Protein AF-A0A8T4Q250-F1 (afdb_monomer_lite)

Sequence (140 aa):
MDEYDKKIASMLVVIIGLIIVGTVFYHSAEGWRWLDAFYFSATTLTTVGFGDLHPTTDISKIFTVFYILFGVGVLLYSLTLFGSHYIEDHMPNFRKTIFSKLDKEQLMGFLKKSPKKNDYDEDIQLSYSATRAKKMNKGK

Structure (mmCIF, N/CA/C/O backbone):
data_AF-A0A8T4Q250-F1
#
_entry.id   AF-A0A8T4Q250-F1
#
loop_
_atom_site.group_PDB
_atom_site.id
_atom_site.type_symbol
_atom_site.label_atom_id
_atom_site.label_alt_id
_atom_site.label_comp_id
_atom_site.label_asym_id
_atom_site.label_entity_id
_atom_site.label_seq_id
_atom_site.pdbx_PDB_ins_code
_atom_site.Cartn_x
_atom_site.Cartn_y
_atom_site.Cartn_z
_atom_site.occupancy
_atom_site.B_iso_or_equiv
_atom_site.auth_seq_id
_atom_site.auth_comp_id
_atom_site.auth_asym_id
_atom_site.auth_atom_id
_atom_site.pdbx_PDB_model_num
ATOM 1 N N . MET A 1 1 ? -15.186 -14.917 19.482 1.00 59.19 1 MET A N 1
ATOM 2 C CA . MET A 1 1 ? -14.556 -14.001 18.516 1.00 59.19 1 MET A CA 1
ATOM 3 C C . MET A 1 1 ? -15.463 -12.812 18.420 1.00 59.19 1 MET A C 1
ATOM 5 O O . MET A 1 1 ? -16.574 -12.936 17.894 1.00 59.19 1 MET A O 1
ATOM 9 N N . ASP A 1 2 ? -15.008 -11.735 19.029 1.00 78.94 2 ASP A N 1
ATOM 10 C CA . ASP A 1 2 ? -15.767 -10.509 19.168 1.00 78.94 2 ASP A CA 1
ATOM 11 C C . ASP A 1 2 ? -15.906 -9.843 17.797 1.00 78.94 2 ASP A C 1
ATOM 13 O O . ASP A 1 2 ? -15.217 -10.185 16.829 1.00 78.94 2 ASP A O 1
ATOM 17 N N . GLU A 1 3 ? -16.865 -8.931 17.657 1.00 80.25 3 GLU A N 1
ATOM 18 C CA . GLU A 1 3 ? -17.123 -8.273 16.371 1.00 80.25 3 GLU A CA 1
ATOM 19 C C . GLU A 1 3 ? -15.875 -7.534 15.847 1.00 80.25 3 GLU A C 1
ATOM 21 O O . GLU A 1 3 ? -15.628 -7.505 14.639 1.00 80.25 3 GLU A O 1
ATOM 26 N N . TYR A 1 4 ? -15.051 -7.008 16.760 1.00 80.62 4 TYR A N 1
ATOM 27 C CA . TYR A 1 4 ? -13.762 -6.388 16.456 1.00 80.62 4 TYR A CA 1
ATOM 28 C C . TYR A 1 4 ? -12.745 -7.380 15.895 1.00 80.62 4 TYR A C 1
ATOM 30 O O . TYR A 1 4 ? -12.163 -7.099 14.847 1.00 80.62 4 TYR A O 1
ATOM 38 N N . ASP A 1 5 ? -12.595 -8.560 16.503 1.00 84.31 5 ASP A N 1
ATOM 39 C CA . ASP A 1 5 ? -11.668 -9.595 16.026 1.00 84.31 5 ASP A CA 1
ATOM 40 C C . ASP A 1 5 ? -11.955 -9.975 14.573 1.00 84.31 5 ASP A C 1
ATOM 42 O O . ASP A 1 5 ? -11.046 -10.108 13.754 1.00 84.31 5 ASP A O 1
ATOM 46 N N . LYS A 1 6 ? -13.241 -10.119 14.226 1.00 88.44 6 LYS A N 1
ATOM 47 C CA . LYS A 1 6 ? -13.669 -10.464 12.863 1.00 88.44 6 LYS A CA 1
ATOM 48 C C . LYS A 1 6 ? -13.351 -9.351 11.869 1.00 88.44 6 LYS A C 1
ATOM 50 O O . LYS A 1 6 ? -12.906 -9.642 10.760 1.00 88.44 6 LYS A O 1
ATOM 55 N N . LYS A 1 7 ? -13.560 -8.086 12.251 1.00 88.62 7 LYS A N 1
ATOM 56 C CA . LYS A 1 7 ? -13.220 -6.927 11.408 1.00 88.62 7 LYS A CA 1
ATOM 57 C C . LYS A 1 7 ? -11.711 -6.822 11.203 1.00 88.62 7 LYS A C 1
ATOM 59 O O . LYS A 1 7 ? -11.273 -6.660 10.068 1.00 88.62 7 LYS A O 1
ATOM 64 N N . ILE A 1 8 ? -10.924 -6.987 12.265 1.00 88.56 8 ILE A N 1
ATOM 65 C CA . ILE A 1 8 ? -9.457 -6.986 12.200 1.00 88.56 8 ILE A CA 1
ATOM 66 C C . ILE A 1 8 ? -8.963 -8.122 11.298 1.00 88.56 8 ILE A C 1
ATOM 68 O O . ILE A 1 8 ? -8.195 -7.876 10.369 1.00 88.56 8 ILE A O 1
ATOM 72 N N . ALA A 1 9 ? -9.456 -9.348 11.496 1.00 91.25 9 ALA A N 1
ATOM 73 C CA . ALA A 1 9 ? -9.102 -10.491 10.656 1.00 91.25 9 ALA A CA 1
ATOM 74 C C . ALA A 1 9 ? -9.472 -10.255 9.183 1.00 91.25 9 ALA A C 1
ATOM 76 O O . ALA A 1 9 ? -8.653 -10.491 8.297 1.00 91.25 9 ALA A O 1
ATOM 77 N N . SER A 1 10 ? -10.668 -9.720 8.911 1.00 92.25 10 SER A N 1
ATOM 78 C CA . SER A 1 10 ? -11.086 -9.353 7.554 1.00 92.25 10 SER A CA 1
ATOM 79 C C . SER A 1 10 ? -10.140 -8.333 6.917 1.00 92.25 10 SER A C 1
ATOM 81 O O . SER A 1 10 ? -9.821 -8.469 5.739 1.00 92.25 10 SER A O 1
ATOM 83 N N . MET A 1 11 ? -9.679 -7.325 7.661 1.00 91.62 11 MET A N 1
ATOM 84 C CA . MET A 1 11 ? -8.747 -6.318 7.141 1.00 91.62 11 MET A CA 1
ATOM 85 C C . MET A 1 11 ? -7.372 -6.915 6.844 1.00 91.62 11 MET A C 1
ATOM 87 O O . MET A 1 11 ? -6.796 -6.620 5.799 1.00 91.62 11 MET A O 1
ATOM 91 N N . LEU A 1 12 ? -6.870 -7.805 7.704 1.00 92.25 12 LEU A N 1
ATOM 92 C CA . LEU A 1 12 ? -5.618 -8.525 7.453 1.00 92.25 12 LEU A CA 1
ATOM 93 C C . LEU A 1 12 ? -5.705 -9.380 6.185 1.00 92.25 12 LEU A C 1
ATOM 95 O O . LEU A 1 12 ? -4.787 -9.353 5.369 1.00 92.25 12 LEU A O 1
ATOM 99 N N . VAL A 1 13 ? -6.824 -10.080 5.978 1.00 95.25 13 VAL A N 1
ATOM 100 C CA . VAL A 1 13 ? -7.064 -10.860 4.753 1.00 95.25 13 VAL A CA 1
ATOM 101 C C . VAL A 1 13 ? -7.063 -9.960 3.517 1.00 95.25 13 VAL A C 1
ATOM 103 O O . VAL A 1 13 ? -6.438 -10.308 2.518 1.00 95.25 13 VAL A O 1
ATOM 106 N N . VAL A 1 14 ? -7.702 -8.788 3.581 1.00 95.69 14 VAL A N 1
ATOM 107 C CA . VAL A 1 14 ? -7.704 -7.824 2.468 1.00 95.69 14 VAL A CA 1
ATOM 108 C C . VAL A 1 14 ? -6.297 -7.293 2.190 1.00 95.69 14 VAL A C 1
ATOM 110 O O . VAL A 1 14 ? -5.893 -7.247 1.033 1.00 95.69 14 VAL A O 1
ATOM 113 N N . ILE A 1 15 ? -5.523 -6.942 3.221 1.00 95.19 15 ILE A N 1
ATOM 114 C CA . ILE A 1 15 ? -4.139 -6.459 3.074 1.00 95.19 15 ILE A CA 1
ATOM 115 C C . ILE A 1 15 ? -3.256 -7.530 2.428 1.00 95.19 15 ILE A C 1
ATOM 117 O O . ILE A 1 15 ? -2.555 -7.246 1.459 1.00 95.19 15 ILE A O 1
ATOM 121 N N . ILE A 1 16 ? -3.320 -8.770 2.920 1.00 95.88 16 ILE A N 1
ATOM 122 C CA . ILE A 1 16 ? -2.576 -9.897 2.342 1.00 95.88 16 ILE A CA 1
ATOM 123 C C . ILE A 1 16 ? -3.014 -10.130 0.892 1.00 95.88 16 ILE A C 1
ATOM 125 O O . ILE A 1 16 ? -2.169 -10.310 0.017 1.00 95.88 16 ILE A O 1
ATOM 129 N N . GLY A 1 17 ? -4.319 -10.063 0.616 1.00 97.19 17 GLY A N 1
ATOM 130 C CA . GLY A 1 17 ? -4.870 -10.169 -0.732 1.00 97.19 17 GLY A CA 1
ATOM 131 C C . GLY A 1 17 ? -4.332 -9.093 -1.676 1.00 97.19 17 GLY A C 1
ATOM 132 O O . GLY A 1 17 ? -3.892 -9.421 -2.775 1.00 97.19 17 GLY A O 1
ATOM 133 N N . LEU A 1 18 ? -4.290 -7.830 -1.241 1.00 96.75 18 LEU A N 1
ATOM 134 C CA . LEU A 1 18 ? -3.709 -6.732 -2.018 1.00 96.75 18 LEU A CA 1
ATOM 135 C C . LEU A 1 18 ? -2.226 -6.975 -2.306 1.00 96.75 18 LEU A C 1
ATOM 137 O O . LEU A 1 18 ? -1.813 -6.845 -3.455 1.00 96.75 18 LEU A O 1
ATOM 141 N N . ILE A 1 19 ? -1.446 -7.398 -1.308 1.00 97.25 19 ILE A N 1
ATOM 142 C CA . ILE A 1 19 ? -0.023 -7.706 -1.502 1.00 97.25 19 ILE A CA 1
ATOM 143 C C . ILE A 1 19 ? 0.153 -8.830 -2.525 1.00 97.25 19 ILE A C 1
ATOM 145 O O . ILE A 1 19 ? 0.990 -8.705 -3.415 1.00 97.25 19 ILE A O 1
ATOM 149 N N . ILE A 1 20 ? -0.637 -9.905 -2.448 1.00 97.94 20 ILE A N 1
ATOM 150 C CA . ILE A 1 20 ? -0.567 -11.018 -3.408 1.00 97.94 20 ILE A CA 1
ATOM 151 C C . ILE A 1 20 ? -0.929 -10.540 -4.818 1.00 97.94 20 ILE A C 1
ATOM 153 O O . ILE A 1 20 ? -0.193 -10.824 -5.761 1.00 97.94 20 ILE A O 1
ATOM 157 N N . VAL A 1 21 ? -2.022 -9.786 -4.968 1.00 97.94 21 VAL A N 1
ATOM 158 C CA . VAL A 1 21 ? -2.457 -9.240 -6.266 1.00 97.94 21 VAL A CA 1
ATOM 159 C C . VAL A 1 21 ? -1.382 -8.334 -6.864 1.00 97.94 21 VAL A C 1
ATOM 161 O O . VAL A 1 21 ? -1.027 -8.505 -8.029 1.00 97.94 21 VAL A O 1
ATOM 164 N N . GLY A 1 22 ? -0.818 -7.423 -6.066 1.00 97.31 22 GLY A N 1
ATOM 165 C CA . GLY A 1 22 ? 0.302 -6.580 -6.480 1.00 97.31 22 GLY A CA 1
ATOM 166 C C . GLY A 1 22 ? 1.512 -7.415 -6.895 1.00 97.31 22 GLY A C 1
ATOM 167 O O . GLY A 1 22 ? 2.051 -7.219 -7.978 1.00 97.31 22 GLY A O 1
ATOM 168 N N . THR A 1 23 ? 1.883 -8.413 -6.089 1.00 98.19 23 THR A N 1
ATOM 169 C CA . THR A 1 23 ? 3.048 -9.276 -6.338 1.00 98.19 23 THR A CA 1
ATOM 170 C C . THR A 1 23 ? 2.923 -10.005 -7.670 1.00 98.19 23 THR A C 1
ATOM 172 O O . THR A 1 23 ? 3.850 -9.978 -8.476 1.00 98.19 23 THR A O 1
ATOM 175 N N . VAL A 1 24 ? 1.773 -10.635 -7.924 1.00 98.38 24 VAL A N 1
ATOM 176 C CA . VAL A 1 24 ? 1.508 -11.355 -9.178 1.00 98.38 24 VAL A CA 1
ATOM 177 C C . VAL A 1 24 ? 1.534 -10.392 -10.363 1.00 98.38 24 VAL A C 1
ATOM 179 O O . VAL A 1 24 ? 2.146 -10.696 -11.388 1.00 98.38 24 VAL A O 1
ATOM 182 N N . PHE A 1 25 ? 0.913 -9.219 -10.218 1.00 98.06 25 PHE A N 1
ATOM 183 C CA . PHE A 1 25 ? 0.882 -8.215 -11.274 1.00 98.06 25 PHE A CA 1
ATOM 184 C C . PHE A 1 25 ? 2.286 -7.702 -11.618 1.00 98.06 25 PHE A C 1
ATOM 186 O O . PHE A 1 25 ? 2.675 -7.763 -12.780 1.00 98.06 25 PHE A O 1
ATOM 193 N N . TYR A 1 26 ? 3.074 -7.248 -10.638 1.00 97.88 26 TYR A N 1
ATOM 194 C CA . TYR A 1 26 ? 4.411 -6.703 -10.897 1.00 97.88 26 TYR A CA 1
ATOM 195 C C . TYR A 1 26 ? 5.396 -7.774 -11.370 1.00 97.88 26 TYR A C 1
ATOM 197 O O . TYR A 1 26 ? 6.211 -7.494 -12.246 1.00 97.88 26 TYR A O 1
ATOM 205 N N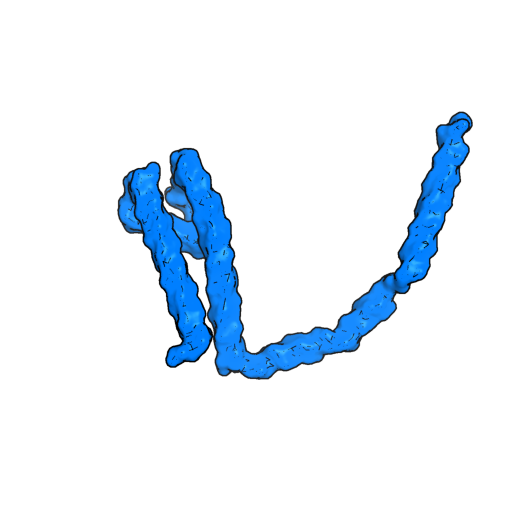 . HIS A 1 27 ? 5.285 -9.012 -10.878 1.00 97.62 27 HIS A N 1
ATOM 206 C CA . HIS A 1 27 ? 6.058 -10.132 -11.419 1.00 97.62 27 HIS A CA 1
ATOM 207 C C . HIS A 1 27 ? 5.796 -10.315 -12.921 1.00 97.62 27 HIS A C 1
ATOM 209 O O . HIS A 1 27 ? 6.736 -10.439 -13.702 1.00 97.62 27 HIS A O 1
ATOM 215 N N . SER A 1 28 ? 4.525 -10.283 -13.337 1.00 96.69 28 SER A N 1
ATOM 216 C CA . SER A 1 28 ? 4.150 -10.484 -14.739 1.00 96.69 28 SER A CA 1
ATOM 217 C C . SER A 1 28 ? 4.402 -9.264 -15.629 1.00 96.69 28 SER A C 1
ATOM 219 O O . SER A 1 28 ? 4.748 -9.441 -16.793 1.00 96.69 28 SER A O 1
ATOM 221 N N . ALA A 1 29 ? 4.168 -8.048 -15.131 1.00 96.19 29 ALA A N 1
ATOM 222 C CA . ALA A 1 29 ? 4.214 -6.821 -15.928 1.00 96.19 29 ALA A CA 1
ATOM 223 C C . ALA A 1 29 ? 5.627 -6.228 -16.030 1.00 96.19 29 ALA A C 1
ATOM 225 O O . ALA A 1 29 ? 5.983 -5.687 -17.072 1.00 96.19 29 ALA A O 1
ATOM 226 N N . GLU A 1 30 ? 6.431 -6.339 -14.969 1.00 95.94 30 GLU A N 1
ATOM 227 C CA . GLU A 1 30 ? 7.794 -5.788 -14.914 1.00 95.94 30 GLU A CA 1
ATOM 228 C C . GLU A 1 30 ? 8.880 -6.874 -15.010 1.00 95.94 30 GLU A C 1
ATOM 230 O O . GLU A 1 30 ? 10.063 -6.561 -15.122 1.00 95.94 30 GLU A O 1
ATOM 235 N N . GLY A 1 31 ? 8.511 -8.161 -14.961 1.00 95.56 31 GLY A N 1
ATOM 236 C CA . GLY A 1 31 ? 9.466 -9.273 -15.035 1.00 95.56 31 GLY A CA 1
ATOM 237 C C . GLY A 1 31 ? 10.360 -9.415 -13.798 1.00 95.56 31 GLY A C 1
ATOM 238 O O . GLY A 1 31 ? 11.380 -10.105 -13.843 1.00 95.56 31 GLY A O 1
ATOM 239 N N . TRP A 1 32 ? 10.009 -8.759 -12.689 1.00 97.25 32 TRP A N 1
ATOM 240 C CA . TRP A 1 32 ? 10.760 -8.826 -11.435 1.00 97.25 32 TRP A CA 1
ATOM 241 C C . TRP A 1 32 ? 10.696 -10.213 -10.807 1.00 97.25 32 TRP A C 1
ATOM 243 O O . TRP A 1 32 ? 9.744 -10.961 -11.020 1.00 97.25 32 TRP A O 1
ATOM 253 N N . ARG A 1 33 ? 11.671 -10.575 -9.967 1.00 97.81 33 ARG A N 1
ATOM 254 C CA . ARG A 1 33 ? 11.586 -11.826 -9.196 1.00 97.81 33 ARG A CA 1
ATOM 255 C C . ARG A 1 33 ? 10.408 -11.743 -8.223 1.00 97.81 33 ARG A C 1
ATOM 257 O O . ARG A 1 33 ? 10.076 -10.667 -7.739 1.00 97.81 33 ARG A O 1
ATOM 264 N N . TRP A 1 34 ? 9.825 -12.889 -7.868 1.00 97.75 34 TRP A N 1
ATOM 265 C CA . TRP A 1 34 ? 8.708 -12.962 -6.913 1.00 97.75 34 TRP A CA 1
ATOM 266 C C . TRP A 1 34 ? 8.963 -12.193 -5.612 1.00 97.75 34 TRP A C 1
ATOM 268 O O . TRP A 1 34 ? 8.077 -11.498 -5.125 1.00 97.75 34 TRP A O 1
ATOM 278 N N . LEU A 1 35 ? 10.182 -12.290 -5.073 1.00 97.88 35 LEU A N 1
ATOM 279 C CA . LEU A 1 35 ? 10.561 -11.593 -3.847 1.00 97.88 35 LEU A CA 1
ATOM 280 C C . LEU A 1 35 ? 10.625 -10.071 -4.038 1.00 97.88 35 LEU A C 1
ATOM 282 O O . LEU A 1 35 ? 10.152 -9.344 -3.173 1.00 97.88 35 LEU A O 1
ATOM 286 N N . ASP A 1 36 ? 11.148 -9.606 -5.172 1.00 97.75 36 ASP A N 1
ATOM 287 C CA . ASP A 1 36 ? 11.270 -8.181 -5.501 1.00 97.75 36 ASP A CA 1
ATOM 288 C C . ASP A 1 36 ? 9.881 -7.561 -5.728 1.00 97.75 36 ASP A C 1
ATOM 290 O O . ASP A 1 36 ? 9.574 -6.487 -5.214 1.00 97.75 36 ASP A O 1
ATOM 294 N N . ALA A 1 37 ? 8.994 -8.285 -6.419 1.00 97.81 37 ALA A N 1
ATOM 295 C CA . ALA A 1 37 ? 7.602 -7.888 -6.618 1.00 97.81 37 ALA A CA 1
ATOM 296 C C . ALA A 1 37 ? 6.801 -7.869 -5.305 1.00 97.81 37 ALA A C 1
ATOM 298 O O . ALA A 1 37 ? 6.003 -6.954 -5.082 1.00 97.81 37 ALA A O 1
ATOM 299 N N . PHE A 1 38 ? 7.025 -8.845 -4.420 1.00 98.19 38 PHE A N 1
ATOM 300 C CA . PHE A 1 38 ? 6.429 -8.873 -3.083 1.00 98.19 38 PHE A CA 1
ATOM 301 C C . PHE A 1 38 ? 6.913 -7.702 -2.237 1.00 98.19 38 PHE A C 1
ATOM 303 O O . PHE A 1 38 ? 6.104 -6.981 -1.652 1.00 98.19 38 PHE A O 1
ATOM 310 N N . TYR A 1 39 ? 8.227 -7.484 -2.222 1.00 98.00 39 TYR A N 1
ATOM 311 C CA . TYR A 1 39 ? 8.856 -6.373 -1.531 1.00 98.00 39 TYR A CA 1
ATOM 312 C C . TYR A 1 39 ? 8.287 -5.037 -2.018 1.00 98.00 39 TYR A C 1
ATOM 314 O O . TYR A 1 39 ? 7.768 -4.281 -1.201 1.00 98.00 39 TYR A O 1
ATOM 322 N N . PHE A 1 40 ? 8.260 -4.786 -3.331 1.00 97.94 40 PHE A N 1
ATOM 323 C CA . PHE A 1 40 ? 7.683 -3.561 -3.886 1.00 97.94 40 PHE A CA 1
ATOM 324 C C . PHE A 1 40 ? 6.201 -3.399 -3.524 1.00 97.94 40 PHE A C 1
ATOM 326 O O . PHE A 1 40 ? 5.769 -2.316 -3.128 1.00 97.94 40 PHE A O 1
ATOM 333 N N . SER A 1 41 ? 5.412 -4.473 -3.605 1.00 97.38 41 SER A N 1
ATOM 334 C CA . SER A 1 41 ? 3.984 -4.438 -3.260 1.00 97.38 41 SER A CA 1
ATOM 335 C C . SER A 1 41 ? 3.757 -4.078 -1.795 1.00 97.38 41 SER A C 1
ATOM 337 O O . SER A 1 41 ? 2.867 -3.280 -1.496 1.00 97.38 41 SER A O 1
ATOM 339 N N . ALA A 1 42 ? 4.563 -4.636 -0.889 1.00 96.81 42 ALA A N 1
ATOM 340 C CA . ALA A 1 42 ? 4.483 -4.392 0.546 1.00 96.81 42 ALA A CA 1
ATOM 341 C C . ALA A 1 42 ? 4.973 -2.987 0.928 1.00 96.81 42 ALA A C 1
ATOM 343 O O . ALA A 1 42 ? 4.304 -2.300 1.704 1.00 96.81 42 ALA A O 1
ATOM 344 N N . THR A 1 43 ? 6.098 -2.524 0.374 1.00 96.62 43 THR A N 1
ATOM 345 C CA . THR A 1 43 ? 6.646 -1.187 0.667 1.00 96.62 43 THR A CA 1
ATOM 346 C C . THR A 1 43 ? 5.810 -0.070 0.054 1.00 96.62 43 THR A C 1
ATOM 348 O O . THR A 1 43 ? 5.661 0.985 0.668 1.00 96.62 43 THR A O 1
ATOM 351 N N . THR A 1 44 ? 5.204 -0.312 -1.109 1.00 96.50 44 THR A N 1
ATOM 352 C CA . THR A 1 44 ? 4.246 0.611 -1.732 1.00 96.50 44 THR A CA 1
ATOM 353 C C . THR A 1 44 ? 2.962 0.686 -0.920 1.00 96.50 44 THR A C 1
ATOM 355 O O . THR A 1 44 ? 2.485 1.782 -0.633 1.00 96.50 44 THR A O 1
ATOM 358 N N . LEU A 1 45 ? 2.418 -0.465 -0.504 1.00 95.06 45 LEU A N 1
ATOM 359 C CA . LEU A 1 45 ? 1.195 -0.507 0.295 1.00 95.06 45 LEU A CA 1
ATOM 360 C C . LEU A 1 45 ? 1.402 0.235 1.616 1.00 95.06 45 LEU A C 1
ATOM 362 O O . LEU A 1 45 ? 0.656 1.158 1.912 1.00 95.06 45 LEU A O 1
ATOM 366 N N . THR A 1 46 ? 2.472 -0.080 2.348 1.00 93.31 46 THR A N 1
ATOM 367 C CA . THR A 1 46 ? 2.824 0.572 3.62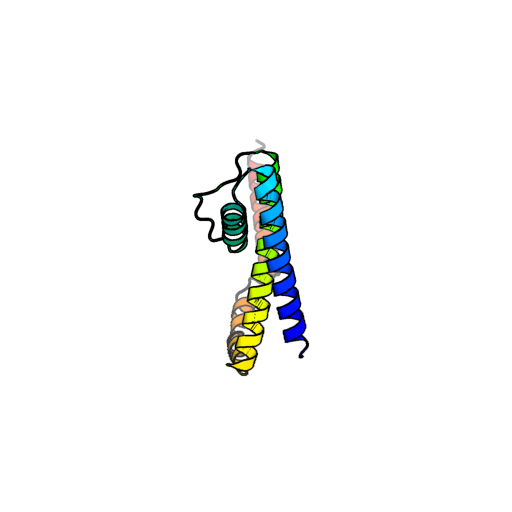5 1.00 93.31 46 THR A CA 1
ATOM 368 C C . THR A 1 46 ? 3.312 2.016 3.487 1.00 93.31 46 THR A C 1
ATOM 370 O O . THR A 1 46 ? 3.659 2.633 4.492 1.00 93.31 46 THR A O 1
ATOM 373 N N . THR A 1 47 ? 3.315 2.587 2.278 1.00 94.06 47 THR A N 1
ATOM 374 C CA . THR A 1 47 ? 3.770 3.956 1.969 1.00 94.06 47 THR A CA 1
ATOM 375 C C . THR A 1 47 ? 5.235 4.243 2.318 1.00 94.06 47 THR A C 1
ATOM 377 O O . THR A 1 47 ? 5.642 5.399 2.351 1.00 94.06 47 THR A O 1
ATOM 380 N N . VAL A 1 48 ? 6.043 3.202 2.548 1.00 95.69 48 VAL A N 1
ATOM 381 C CA . VAL A 1 48 ? 7.485 3.338 2.798 1.00 95.69 48 VAL A CA 1
ATOM 382 C C . VAL A 1 48 ? 8.199 3.769 1.520 1.00 95.69 48 VAL A C 1
ATOM 384 O O . VAL A 1 48 ? 8.966 4.724 1.548 1.00 95.69 48 VAL A O 1
ATOM 387 N N . GLY A 1 49 ? 7.925 3.076 0.407 1.00 93.38 49 GLY A N 1
ATOM 388 C CA . GLY A 1 49 ? 8.346 3.473 -0.941 1.00 93.38 49 GLY A CA 1
ATOM 389 C C . GLY A 1 49 ? 9.824 3.854 -1.084 1.00 93.38 49 GLY A C 1
ATOM 390 O O . GLY A 1 49 ? 10.119 4.984 -1.459 1.00 93.38 49 GLY A O 1
ATOM 391 N N . PHE A 1 50 ? 10.753 2.923 -0.835 1.00 95.00 50 PHE A N 1
ATOM 392 C CA . PHE A 1 50 ? 12.201 3.187 -0.913 1.00 95.00 50 PHE A CA 1
ATOM 393 C C . PHE A 1 50 ? 12.684 3.709 -2.280 1.00 95.00 50 PHE A C 1
ATOM 395 O O . PHE A 1 50 ? 13.714 4.377 -2.345 1.00 95.00 50 PHE A O 1
ATOM 402 N N . GLY A 1 51 ? 11.945 3.429 -3.360 1.00 92.31 51 GLY A N 1
ATOM 403 C CA . GLY A 1 51 ? 12.216 3.942 -4.710 1.00 92.31 51 GLY A CA 1
ATOM 404 C C . GLY A 1 51 ? 13.332 3.214 -5.468 1.00 92.31 51 GLY A C 1
ATOM 405 O O . GLY A 1 51 ? 13.636 3.569 -6.605 1.00 92.31 51 GLY A O 1
ATOM 406 N N . ASP A 1 52 ? 13.913 2.181 -4.863 1.00 94.94 52 ASP A N 1
ATOM 407 C CA . ASP A 1 52 ? 14.876 1.254 -5.462 1.00 94.94 52 ASP A CA 1
ATOM 408 C C . ASP A 1 52 ? 14.264 0.417 -6.595 1.00 94.94 52 ASP A C 1
ATOM 410 O O . ASP A 1 52 ? 14.908 0.190 -7.618 1.00 94.94 52 ASP A O 1
ATOM 414 N N . LEU A 1 53 ? 12.997 0.027 -6.446 1.00 95.81 53 LEU A N 1
ATOM 415 C CA . LEU A 1 53 ? 12.160 -0.527 -7.507 1.00 95.81 53 LEU A CA 1
ATOM 416 C C . LEU A 1 53 ? 11.036 0.452 -7.841 1.00 95.81 53 LEU A C 1
ATOM 418 O O . LEU A 1 53 ? 10.435 1.052 -6.949 1.00 95.81 53 LEU A O 1
ATOM 422 N N . HIS A 1 54 ? 10.738 0.609 -9.129 1.00 95.50 54 HIS A N 1
ATOM 423 C CA . HIS A 1 54 ? 9.647 1.455 -9.601 1.00 95.50 54 HIS A CA 1
ATOM 424 C C . HIS A 1 54 ? 9.105 0.962 -10.952 1.00 95.50 54 HIS A C 1
ATOM 426 O O . HIS A 1 54 ? 9.883 0.484 -11.778 1.00 95.50 54 HIS A O 1
ATOM 432 N N . PRO A 1 55 ? 7.786 1.081 -11.196 1.00 95.88 55 PRO A N 1
ATOM 433 C CA . PRO A 1 55 ? 7.153 0.649 -12.440 1.00 95.88 55 PRO A CA 1
ATOM 434 C C . PRO A 1 55 ? 7.741 1.381 -13.653 1.00 95.88 55 PRO A C 1
ATOM 436 O O . PRO A 1 55 ? 7.712 2.614 -13.725 1.00 95.88 55 PRO A O 1
ATOM 439 N N . THR A 1 56 ? 8.256 0.627 -14.624 1.00 96.00 56 THR A N 1
ATOM 440 C CA . THR A 1 56 ? 8.870 1.181 -15.839 1.00 96.00 56 THR A CA 1
ATOM 441 C C . THR A 1 56 ? 7.883 1.257 -17.001 1.00 96.00 56 THR A C 1
ATOM 443 O O . THR A 1 56 ? 7.929 2.208 -17.791 1.00 96.00 56 THR A O 1
ATOM 446 N N . THR A 1 57 ? 6.933 0.322 -17.065 1.00 95.19 57 THR A N 1
ATOM 447 C CA . THR A 1 57 ? 5.911 0.255 -18.117 1.00 95.19 57 THR A CA 1
ATOM 448 C C . THR A 1 57 ? 4.720 1.175 -17.834 1.00 95.19 57 THR A C 1
ATOM 450 O O . THR A 1 57 ? 4.389 1.486 -16.692 1.00 95.19 57 THR A O 1
ATOM 453 N N . ASP A 1 58 ? 4.033 1.640 -18.879 1.00 96.94 58 ASP A N 1
ATOM 454 C CA . ASP A 1 58 ? 2.880 2.534 -18.688 1.00 96.94 58 ASP A CA 1
ATOM 455 C C . ASP A 1 58 ? 1.696 1.817 -18.03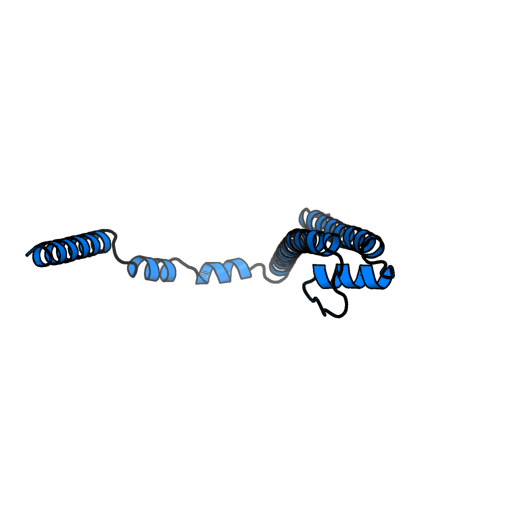1 1.00 96.94 58 ASP A C 1
ATOM 457 O O . ASP A 1 58 ? 0.987 2.399 -17.208 1.00 96.94 58 ASP A O 1
ATOM 461 N N . ILE A 1 59 ? 1.522 0.525 -18.324 1.00 96.62 59 ILE A N 1
ATOM 462 C CA . ILE A 1 59 ? 0.469 -0.284 -17.710 1.00 96.62 59 ILE A CA 1
ATOM 463 C C . ILE A 1 59 ? 0.704 -0.487 -16.213 1.00 96.62 59 ILE A C 1
ATOM 465 O O . ILE A 1 59 ? -0.246 -0.406 -15.431 1.00 96.62 59 ILE A O 1
ATOM 469 N N . SER A 1 60 ? 1.955 -0.696 -15.795 1.00 96.81 60 SER A N 1
ATOM 470 C CA . SER A 1 60 ? 2.270 -0.866 -14.383 1.00 96.81 60 SER A CA 1
ATOM 471 C C . SER A 1 60 ? 2.140 0.441 -13.619 1.00 96.81 60 SER A C 1
ATOM 473 O O . SER A 1 60 ? 1.568 0.422 -12.538 1.00 96.81 60 SER A O 1
ATOM 475 N N . LYS A 1 61 ? 2.527 1.585 -14.200 1.00 97.19 61 LYS A N 1
ATOM 476 C CA . LYS A 1 61 ? 2.292 2.910 -13.597 1.00 97.19 61 LYS A CA 1
ATOM 477 C C . LYS A 1 61 ? 0.807 3.159 -13.347 1.00 97.19 61 LYS A C 1
ATOM 479 O O . LYS A 1 61 ? 0.435 3.565 -12.248 1.00 97.19 61 LYS A O 1
ATOM 484 N N . ILE A 1 62 ? -0.047 2.894 -14.339 1.00 97.81 62 ILE A N 1
ATOM 485 C CA . ILE A 1 62 ? -1.503 3.057 -14.199 1.00 97.81 62 ILE A CA 1
ATOM 486 C C . ILE A 1 62 ? -2.035 2.134 -13.100 1.00 97.81 62 ILE A C 1
ATOM 488 O O . ILE A 1 62 ? -2.783 2.582 -12.231 1.00 97.81 62 ILE A O 1
ATOM 492 N N . PHE A 1 63 ? -1.621 0.865 -13.093 1.00 97.56 63 PHE A N 1
ATOM 493 C CA . PHE A 1 63 ? -1.984 -0.065 -12.026 1.00 97.56 63 PHE A CA 1
ATOM 494 C C . PHE A 1 63 ? -1.532 0.441 -10.653 1.00 97.56 63 PHE A C 1
ATOM 496 O O . PHE A 1 63 ? -2.331 0.445 -9.720 1.00 97.56 63 PHE A O 1
ATOM 503 N N . THR A 1 64 ? -0.293 0.922 -10.529 1.00 96.88 64 THR A N 1
ATOM 504 C CA . THR A 1 64 ? 0.266 1.449 -9.280 1.00 96.88 64 THR A CA 1
ATOM 505 C C . THR A 1 64 ? -0.554 2.616 -8.739 1.00 96.88 64 THR A C 1
ATOM 507 O O . THR A 1 64 ? -0.790 2.668 -7.534 1.00 96.88 64 THR A O 1
ATOM 510 N N . VAL A 1 65 ? -1.060 3.509 -9.599 1.00 97.00 65 VAL A N 1
ATOM 511 C CA . VAL A 1 65 ? -1.949 4.607 -9.174 1.00 97.00 65 VAL A CA 1
ATOM 512 C C . VAL A 1 65 ? -3.194 4.060 -8.475 1.00 97.00 65 VAL A C 1
ATOM 514 O O . VAL A 1 65 ? -3.489 4.456 -7.348 1.00 97.00 65 VAL A O 1
ATOM 517 N N . PHE A 1 66 ? -3.905 3.117 -9.096 1.00 96.81 66 PHE A N 1
ATOM 518 C CA . PHE A 1 66 ? -5.089 2.518 -8.475 1.00 96.81 66 PHE A CA 1
ATOM 519 C C . PHE A 1 66 ? -4.727 1.702 -7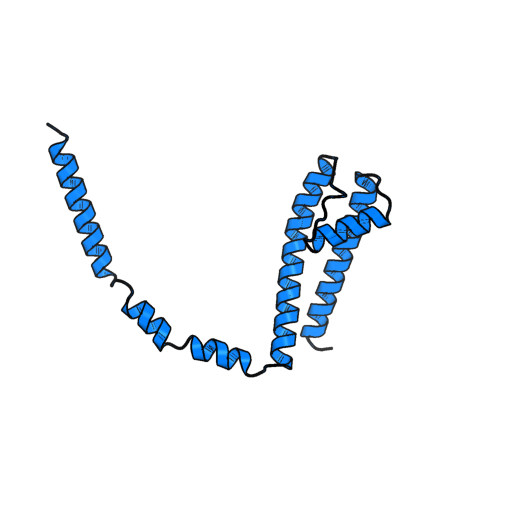.232 1.00 96.81 66 PHE A C 1
ATOM 521 O O . PHE A 1 66 ? -5.387 1.824 -6.201 1.00 96.81 66 PHE A O 1
ATOM 528 N N . TYR A 1 67 ? -3.652 0.920 -7.302 1.00 96.25 67 TYR A N 1
ATOM 529 C CA . TYR A 1 67 ? -3.160 0.097 -6.203 1.00 96.25 67 TYR A CA 1
ATOM 530 C C . TYR A 1 67 ? -2.886 0.927 -4.942 1.00 96.25 67 TYR A C 1
ATOM 532 O O . TYR A 1 67 ? -3.327 0.552 -3.857 1.00 96.25 67 TYR A O 1
ATOM 540 N N . ILE A 1 68 ? -2.236 2.087 -5.079 1.00 95.69 68 ILE A N 1
ATOM 541 C CA . ILE A 1 68 ? -1.974 3.005 -3.962 1.00 95.69 68 ILE A CA 1
ATOM 542 C C . ILE A 1 68 ? -3.275 3.616 -3.434 1.00 95.69 68 ILE A C 1
ATOM 544 O O . ILE A 1 68 ? -3.468 3.653 -2.220 1.00 95.69 68 ILE A O 1
ATOM 548 N N . LEU A 1 69 ? -4.188 4.062 -4.307 1.00 95.25 69 LEU A N 1
ATOM 549 C CA . LEU A 1 69 ? -5.460 4.664 -3.881 1.00 95.25 69 LEU A CA 1
ATOM 550 C C . LEU A 1 69 ? -6.282 3.711 -3.001 1.00 95.25 69 LEU A C 1
ATOM 552 O O . LEU A 1 69 ? -6.761 4.110 -1.938 1.00 95.25 69 LEU A O 1
ATOM 556 N N . PHE A 1 70 ? -6.408 2.446 -3.408 1.00 93.69 70 PHE A N 1
ATOM 557 C CA . PHE A 1 70 ? -7.082 1.430 -2.595 1.00 93.69 70 PHE A CA 1
ATOM 558 C C . PHE A 1 70 ? -6.260 1.054 -1.360 1.00 93.69 70 PHE A C 1
ATOM 560 O O . PHE A 1 70 ? -6.799 0.951 -0.257 1.00 93.69 70 PHE A O 1
ATOM 567 N N . GLY A 1 71 ? -4.953 0.878 -1.536 1.00 92.69 71 GLY A N 1
ATOM 568 C CA . GLY A 1 71 ? -4.048 0.427 -0.494 1.00 92.69 71 GLY A CA 1
ATOM 569 C C . GLY A 1 71 ? -3.969 1.367 0.706 1.00 92.69 71 GLY A C 1
ATOM 570 O O . GLY A 1 71 ? -4.127 0.930 1.846 1.00 92.69 71 GLY A O 1
ATOM 571 N N . VAL A 1 72 ? -3.807 2.667 0.452 1.00 94.06 72 VAL A N 1
ATOM 572 C CA . VAL A 1 72 ? -3.761 3.702 1.495 1.00 94.06 72 VAL A CA 1
ATOM 573 C C . VAL A 1 72 ? -5.087 3.772 2.249 1.00 94.06 72 VAL A C 1
ATOM 575 O O . VAL A 1 72 ? -5.086 3.837 3.477 1.00 94.06 72 VAL A O 1
ATOM 578 N N . GLY A 1 73 ? -6.222 3.700 1.545 1.00 93.44 73 GLY A N 1
ATOM 579 C CA . GLY A 1 73 ? -7.542 3.699 2.180 1.00 93.44 73 GLY A CA 1
ATOM 580 C C . GLY A 1 73 ? -7.722 2.533 3.157 1.00 93.44 73 GLY A C 1
ATOM 581 O O . GLY A 1 73 ? -8.135 2.738 4.301 1.00 93.44 73 GLY A O 1
ATOM 582 N N . VAL A 1 74 ? -7.347 1.321 2.736 1.00 92.75 74 VAL A N 1
ATOM 583 C CA . VAL A 1 74 ? -7.405 0.118 3.584 1.00 92.75 74 VAL A CA 1
ATOM 584 C C . VAL A 1 74 ? -6.467 0.239 4.787 1.00 92.75 74 VAL A C 1
ATOM 586 O O . VAL A 1 74 ? -6.866 -0.081 5.907 1.00 92.75 74 VAL A O 1
ATOM 589 N N . LEU A 1 75 ? -5.244 0.737 4.593 1.00 91.38 75 LEU A N 1
ATOM 590 C CA . LEU A 1 75 ? -4.277 0.896 5.681 1.00 91.38 75 LEU A CA 1
ATOM 591 C C . LEU A 1 75 ? -4.710 1.920 6.730 1.00 91.38 75 LEU A C 1
ATOM 593 O O . LEU A 1 75 ? -4.635 1.630 7.923 1.00 91.38 75 LEU A O 1
ATOM 597 N N . LEU A 1 76 ? -5.203 3.086 6.308 1.00 92.44 76 LEU A N 1
ATOM 598 C CA . LEU A 1 76 ? -5.692 4.121 7.224 1.00 92.44 76 LEU A CA 1
ATOM 599 C C . LEU A 1 76 ? -6.898 3.638 8.036 1.00 92.44 76 LEU A C 1
ATOM 601 O O . LEU A 1 76 ? -6.982 3.873 9.247 1.00 92.44 76 LEU A O 1
ATOM 605 N N . TYR A 1 77 ? -7.823 2.931 7.384 1.00 92.25 77 TYR A N 1
ATOM 606 C CA . TYR A 1 77 ? -8.973 2.345 8.062 1.00 92.25 77 TYR A CA 1
ATOM 607 C C . TYR A 1 77 ? -8.544 1.284 9.083 1.00 92.25 77 TYR A C 1
ATOM 609 O O . TYR A 1 77 ? -8.990 1.313 10.231 1.00 92.25 77 TYR A O 1
ATOM 617 N N . SER A 1 78 ? -7.619 0.403 8.693 1.00 90.06 78 SER A N 1
ATOM 618 C CA . SER A 1 78 ? -7.041 -0.614 9.575 1.00 90.06 78 SER A CA 1
ATOM 619 C C . SER A 1 78 ? -6.402 0.017 10.816 1.00 90.06 78 SER A C 1
ATOM 621 O O . SER A 1 78 ? -6.728 -0.363 11.941 1.00 90.06 78 SER A O 1
ATOM 623 N N . LEU A 1 79 ? -5.584 1.062 10.640 1.00 90.06 79 LEU A N 1
ATOM 624 C CA . LEU A 1 79 ? -4.937 1.774 11.746 1.00 90.06 79 LEU A CA 1
ATOM 625 C C . LEU A 1 79 ? -5.950 2.378 12.731 1.00 90.06 79 LEU A C 1
ATOM 627 O O . LEU A 1 79 ? -5.749 2.320 13.942 1.00 90.06 79 LEU A O 1
ATOM 631 N N . THR A 1 80 ? -7.060 2.918 12.225 1.00 89.31 80 THR A N 1
ATOM 632 C CA . THR A 1 80 ? -8.131 3.488 13.060 1.00 89.31 80 THR A CA 1
ATOM 633 C C . THR A 1 80 ? -8.831 2.413 13.891 1.00 89.31 80 THR A C 1
ATOM 635 O O . THR A 1 80 ? -9.134 2.635 15.066 1.00 89.31 80 THR A O 1
ATOM 638 N N . LEU A 1 81 ? -9.069 1.239 13.301 1.00 87.62 81 LEU A N 1
ATOM 639 C CA . LEU A 1 81 ? -9.691 0.107 13.984 1.00 87.62 81 LEU A CA 1
ATOM 640 C C . LEU A 1 81 ? -8.786 -0.429 15.103 1.00 87.62 81 LEU A C 1
ATOM 642 O O . LEU A 1 81 ? -9.245 -0.590 16.232 1.00 87.62 81 LEU A O 1
ATOM 646 N N . PHE A 1 82 ? -7.495 -0.620 14.811 1.00 86.31 82 PHE A N 1
ATOM 647 C CA . PHE A 1 82 ? -6.499 -1.018 15.811 1.00 86.31 82 PHE A CA 1
ATOM 648 C C . PHE A 1 82 ? -6.355 0.019 16.927 1.00 86.31 82 PHE A C 1
ATOM 650 O O . PHE A 1 82 ? -6.353 -0.341 18.101 1.00 86.31 82 PHE A O 1
ATOM 657 N N . GLY A 1 83 ? -6.278 1.306 16.577 1.00 85.62 83 GLY A N 1
ATOM 658 C CA . GLY A 1 83 ? -6.177 2.387 17.555 1.00 85.62 83 GLY A CA 1
ATOM 659 C C . GLY A 1 83 ? -7.392 2.450 18.479 1.00 85.62 83 GLY A C 1
ATOM 660 O O . GLY A 1 83 ? -7.236 2.607 19.686 1.00 85.62 83 GLY A O 1
ATOM 661 N N . SER A 1 84 ? -8.595 2.271 17.931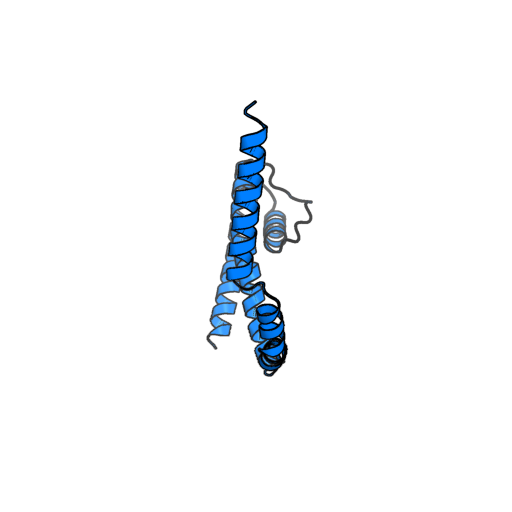 1.00 81.56 84 SER A N 1
ATOM 662 C CA . SER A 1 84 ? -9.834 2.285 18.717 1.00 81.56 84 SER A CA 1
ATOM 663 C C . SER A 1 84 ? -9.886 1.127 19.712 1.00 81.56 84 SER A C 1
ATOM 665 O O . SER A 1 84 ? -10.167 1.361 20.883 1.00 81.56 84 SER A O 1
ATOM 667 N N . HIS A 1 85 ? -9.538 -0.087 19.274 1.00 82.06 85 HIS A N 1
ATOM 668 C CA . HIS A 1 85 ? -9.484 -1.260 20.147 1.00 82.06 85 HIS A CA 1
ATOM 669 C C . HIS A 1 85 ? -8.425 -1.105 21.253 1.00 82.06 85 HIS A C 1
ATOM 671 O O . HIS A 1 85 ? -8.714 -1.316 22.426 1.00 82.06 85 HIS A O 1
ATOM 677 N N . TYR A 1 86 ? -7.226 -0.625 20.907 1.00 83.50 86 TYR A N 1
ATOM 678 C CA . TYR A 1 86 ? -6.152 -0.418 21.882 1.00 83.50 86 TYR A CA 1
ATOM 679 C C . TYR A 1 86 ? -6.499 0.644 22.938 1.00 83.50 86 TYR A C 1
ATOM 681 O O . TYR A 1 86 ? -6.213 0.471 24.125 1.00 83.50 86 TYR A O 1
ATOM 689 N N . ILE A 1 87 ? -7.118 1.753 22.519 1.00 83.06 87 ILE A N 1
ATOM 690 C CA . ILE A 1 87 ? -7.557 2.821 23.429 1.00 83.06 87 ILE A CA 1
ATOM 691 C C . ILE A 1 87 ? -8.677 2.325 24.347 1.00 83.06 87 ILE A C 1
ATOM 693 O O . ILE A 1 87 ? -8.683 2.681 25.524 1.00 83.06 87 ILE A O 1
ATOM 697 N N . GLU A 1 88 ? -9.614 1.528 23.829 1.00 75.25 88 GLU A N 1
ATOM 698 C CA . GLU A 1 88 ? -10.725 0.980 24.614 1.00 75.25 88 GLU A CA 1
ATOM 699 C C . GLU A 1 88 ? -10.225 0.042 25.721 1.00 75.25 88 GLU A C 1
ATOM 701 O O . GLU A 1 88 ? -10.669 0.168 26.864 1.00 75.25 88 GLU A O 1
ATOM 706 N N . ASP A 1 89 ? -9.216 -0.781 25.425 1.00 76.69 89 ASP A N 1
ATOM 707 C CA . ASP A 1 89 ? -8.627 -1.709 26.394 1.00 76.69 89 ASP A CA 1
ATOM 708 C C . ASP A 1 89 ? -7.742 -1.016 27.442 1.00 76.69 89 ASP A C 1
ATOM 710 O O . ASP A 1 89 ? -7.806 -1.341 28.629 1.00 76.69 89 ASP A O 1
ATOM 714 N N . HIS A 1 90 ? -6.898 -0.058 27.037 1.00 77.62 90 HIS A N 1
ATOM 715 C CA . HIS A 1 90 ? -5.912 0.552 27.945 1.00 77.62 90 HIS A CA 1
ATOM 716 C C . HIS A 1 90 ? -6.377 1.847 28.611 1.00 77.62 90 HIS A C 1
ATOM 718 O O . HIS A 1 90 ? -5.868 2.216 29.673 1.00 77.62 90 HIS A O 1
ATOM 724 N N . MET A 1 91 ? -7.313 2.581 28.010 1.00 70.44 91 MET A N 1
ATOM 725 C CA . MET A 1 91 ? -7.758 3.869 28.532 1.00 70.44 91 MET A CA 1
ATOM 726 C C . MET A 1 91 ? -9.275 4.063 28.372 1.00 70.44 91 MET A C 1
ATOM 728 O O . MET A 1 91 ? -9.718 4.960 27.646 1.00 70.44 91 MET A O 1
ATOM 732 N N . PRO A 1 92 ? -10.103 3.342 29.152 1.00 69.88 92 PRO A N 1
ATOM 733 C CA . PRO A 1 92 ? -11.566 3.465 29.097 1.00 69.88 92 PRO A CA 1
ATOM 734 C C . PRO A 1 92 ? -12.075 4.884 29.420 1.00 69.88 92 PRO A C 1
ATOM 736 O O . PRO A 1 92 ? -13.173 5.282 29.027 1.00 69.88 92 PRO A O 1
ATOM 739 N N . ASN A 1 93 ? -11.261 5.696 30.105 1.00 73.12 93 ASN A N 1
ATOM 740 C CA . ASN A 1 93 ? -11.569 7.092 30.418 1.00 73.12 93 ASN A CA 1
ATOM 741 C C . ASN A 1 93 ? -11.030 8.100 29.389 1.00 73.12 93 ASN A C 1
ATOM 743 O O . ASN A 1 93 ? -11.398 9.271 29.464 1.00 73.12 93 ASN A O 1
ATOM 747 N N . PHE A 1 94 ? -10.215 7.683 28.411 1.00 73.62 94 PHE A N 1
ATOM 748 C CA . PHE A 1 94 ? -9.600 8.590 27.431 1.00 73.62 94 PHE A CA 1
ATOM 749 C C . PHE A 1 94 ? -10.645 9.367 26.642 1.00 73.62 94 PHE A C 1
ATOM 751 O O . PHE A 1 94 ? -10.560 10.591 26.529 1.00 73.62 94 PHE A O 1
ATOM 758 N N . ARG A 1 95 ? -11.693 8.671 26.180 1.00 71.06 95 ARG A N 1
ATOM 759 C CA . ARG A 1 95 ? -12.821 9.310 25.500 1.00 71.06 95 ARG A CA 1
ATOM 760 C C . ARG A 1 95 ? -13.450 10.380 26.393 1.00 71.06 95 ARG A C 1
ATOM 762 O O . ARG A 1 95 ? -13.651 11.502 25.945 1.00 71.06 95 ARG A O 1
ATOM 769 N N . LYS A 1 96 ? -13.703 10.077 27.669 1.00 69.19 96 LYS A N 1
ATOM 770 C CA . LYS A 1 96 ? -14.283 11.050 28.607 1.00 69.19 96 LYS A CA 1
ATOM 771 C C . LYS A 1 96 ? -13.368 12.259 28.806 1.00 69.19 96 LYS A C 1
ATOM 773 O O . LYS A 1 96 ? -13.873 13.370 28.778 1.00 69.19 96 LYS A O 1
ATOM 778 N N . THR A 1 97 ? -12.053 12.069 28.920 1.00 69.25 97 THR A N 1
ATOM 779 C CA . THR A 1 97 ? -11.079 13.159 29.105 1.00 69.25 97 THR A CA 1
ATOM 780 C C . THR A 1 97 ? -10.903 14.045 27.867 1.00 69.25 97 THR A C 1
ATOM 782 O O . THR A 1 97 ? -10.790 15.262 28.005 1.00 69.25 97 THR A O 1
ATOM 785 N N . ILE A 1 98 ? -10.882 13.472 26.658 1.00 75.50 98 ILE A N 1
ATOM 786 C CA . ILE A 1 98 ? -10.819 14.244 25.403 1.00 75.50 98 ILE A CA 1
ATOM 787 C C . ILE A 1 98 ? -12.093 15.082 25.246 1.00 75.50 98 ILE A C 1
ATOM 789 O O . ILE A 1 98 ? -12.022 16.292 25.034 1.00 75.50 98 ILE A O 1
ATOM 793 N N . PHE A 1 99 ? -13.264 14.460 25.408 1.00 69.81 99 PHE A N 1
ATOM 794 C CA . PHE A 1 99 ? -14.543 15.149 25.237 1.00 69.81 99 PHE A CA 1
ATOM 795 C C . PHE A 1 99 ? -14.850 16.141 26.370 1.00 69.81 99 PHE A C 1
ATOM 797 O O . PHE A 1 99 ? -15.452 17.174 26.100 1.00 69.81 99 PHE A O 1
ATOM 804 N N . SER A 1 100 ? -14.384 15.907 27.603 1.00 71.25 100 SER A N 1
ATOM 805 C CA . SER A 1 100 ? -14.552 16.861 28.711 1.00 71.25 100 SER A CA 1
ATOM 806 C C . SER A 1 100 ? -13.669 18.104 28.583 1.00 71.25 100 SER A C 1
ATOM 808 O O . SER A 1 100 ? -13.932 19.105 29.238 1.00 71.25 100 SER A O 1
ATOM 810 N N . LYS A 1 101 ? -12.604 18.061 27.772 1.00 64.19 101 LYS A N 1
ATOM 811 C CA . LYS A 1 101 ? -11.785 19.244 27.449 1.00 64.19 101 LYS A CA 1
ATOM 812 C C . LYS A 1 101 ? -12.323 20.031 26.253 1.00 64.19 101 LYS A C 1
ATOM 814 O O . LYS A 1 101 ? -12.028 21.211 26.130 1.00 64.19 101 LYS A O 1
ATOM 819 N N . LEU A 1 102 ? -13.140 19.399 25.411 1.00 69.81 102 LEU A N 1
ATOM 820 C CA . LEU A 1 102 ? -13.884 20.038 24.318 1.00 69.81 102 LEU A CA 1
ATOM 821 C C . LEU A 1 102 ? -15.226 20.628 24.784 1.00 69.81 102 LEU A C 1
ATOM 823 O O . LEU A 1 102 ? -16.071 20.972 23.955 1.00 69.81 102 LEU A O 1
ATOM 827 N N . ASP A 1 103 ? -15.446 20.708 26.099 1.00 70.69 103 ASP A N 1
ATOM 828 C CA . ASP A 1 103 ? -16.737 21.064 26.663 1.00 70.69 103 ASP A CA 1
ATOM 829 C C . ASP A 1 103 ? -17.149 22.496 26.294 1.00 70.69 103 ASP A C 1
ATOM 831 O O . ASP A 1 103 ? -16.329 23.364 25.967 1.00 70.69 103 ASP A O 1
ATOM 835 N N . LYS A 1 104 ? -18.464 22.712 26.323 1.00 68.38 104 LYS A N 1
ATOM 836 C CA . LYS A 1 104 ? -19.191 23.856 25.764 1.00 68.38 104 LYS A CA 1
ATOM 837 C C . LYS A 1 104 ? -18.601 25.217 26.102 1.00 68.38 104 LYS A C 1
ATOM 839 O O . LYS A 1 104 ? -18.875 26.131 25.357 1.00 68.38 104 LYS A O 1
ATOM 844 N N . GLU A 1 105 ? -17.806 25.383 27.150 1.00 70.50 105 GLU A N 1
ATOM 845 C CA . GLU A 1 105 ? -17.097 26.627 27.473 1.00 70.50 105 GLU A CA 1
ATOM 846 C C . GLU A 1 105 ? -16.157 27.108 26.355 1.00 70.50 105 GLU A C 1
ATOM 848 O O . GLU A 1 105 ? -16.250 28.264 25.939 1.00 70.50 105 GLU A O 1
ATOM 853 N N . GLN A 1 106 ? -15.294 26.242 25.805 1.00 68.50 106 GLN A N 1
ATOM 854 C CA . GLN A 1 106 ? -14.406 26.652 24.708 1.00 68.50 106 GLN A CA 1
ATOM 855 C C . GLN A 1 106 ? -15.197 26.847 23.411 1.00 68.50 106 GLN A C 1
ATOM 857 O O . GLN A 1 106 ? -15.034 27.867 22.744 1.00 68.50 106 GLN A O 1
ATOM 862 N N . LEU A 1 107 ? -16.111 25.923 23.088 1.00 68.56 107 LEU A N 1
ATOM 863 C CA . LEU A 1 107 ? -17.004 26.025 21.926 1.00 68.56 107 LEU A CA 1
ATOM 864 C C . LEU A 1 107 ? -17.910 27.265 21.994 1.00 68.56 107 LEU A C 1
ATOM 866 O O . LEU A 1 107 ? -18.029 27.978 21.008 1.00 68.56 107 LEU A O 1
ATOM 870 N N . MET A 1 108 ? -18.499 27.575 23.148 1.00 71.56 108 MET A N 1
ATOM 871 C CA . MET A 1 108 ? -19.284 28.790 23.398 1.00 71.56 108 MET A CA 1
ATOM 872 C C . MET A 1 108 ? -18.396 30.024 23.380 1.00 71.56 108 MET A C 1
ATOM 874 O O . MET A 1 108 ? -18.846 31.053 22.906 1.00 71.56 108 MET A O 1
ATOM 878 N N . GLY A 1 109 ? -17.144 29.951 23.837 1.00 74.12 109 GLY A N 1
ATOM 879 C CA . GLY A 1 109 ? -16.165 31.025 23.673 1.00 74.12 109 GLY A CA 1
ATOM 880 C C . GLY A 1 109 ? -15.893 31.334 22.198 1.00 74.12 109 GLY A C 1
ATOM 881 O O . GLY A 1 109 ? -15.915 32.498 21.802 1.00 74.12 109 GLY A O 1
ATOM 882 N N . PHE A 1 110 ? -15.727 30.303 21.365 1.00 70.62 110 PHE A N 1
ATOM 883 C CA . PHE A 1 110 ? -15.584 30.440 19.911 1.00 70.62 110 PHE A CA 1
ATOM 884 C C . PHE A 1 110 ? -16.875 30.923 19.234 1.00 70.62 110 PHE A C 1
ATOM 886 O O . PHE A 1 110 ? -16.822 31.826 18.401 1.00 70.62 110 PHE A O 1
ATOM 893 N N . LEU A 1 111 ? -18.039 30.391 19.615 1.00 72.19 111 LEU A N 1
ATOM 894 C CA . LEU A 1 111 ? -19.344 30.794 19.076 1.00 72.19 111 LEU A CA 1
ATOM 895 C C . LEU A 1 111 ? -19.747 32.206 19.524 1.00 72.19 111 LEU A C 1
ATOM 897 O O . LEU A 1 111 ? -20.338 32.949 18.751 1.00 72.19 111 LEU A O 1
ATOM 901 N N . LYS A 1 112 ? -19.383 32.619 20.740 1.00 76.25 112 LYS A N 1
ATOM 902 C CA . LYS A 1 112 ? -19.598 33.975 21.270 1.00 76.25 112 LYS A CA 1
ATOM 903 C C . LYS A 1 112 ? -18.657 34.995 20.632 1.00 76.25 112 LYS A C 1
ATOM 905 O O . LYS A 1 112 ? -19.017 36.162 20.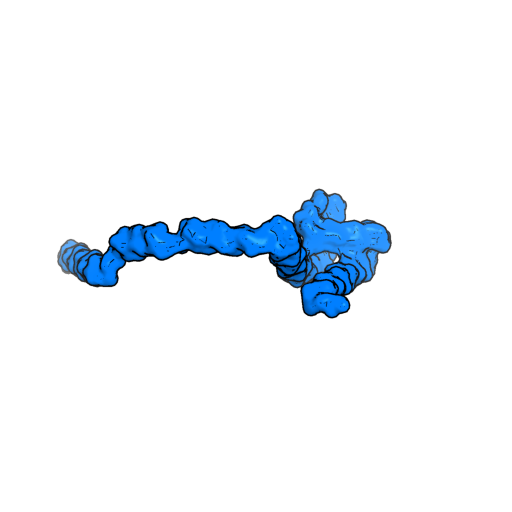529 1.00 76.25 112 LYS A O 1
ATOM 910 N N . LYS A 1 113 ? -17.462 34.560 20.221 1.00 74.19 113 LYS A N 1
ATOM 911 C CA . LYS A 1 113 ? -16.488 35.370 19.478 1.00 74.19 113 LYS A CA 1
ATOM 912 C C . LYS A 1 113 ? -16.746 35.368 17.965 1.00 74.19 113 LYS A C 1
ATOM 914 O O . LYS A 1 113 ? -16.152 36.172 17.255 1.00 74.19 113 LYS A O 1
ATOM 919 N N . SER A 1 114 ? -17.615 34.487 17.470 1.00 68.75 114 SER A N 1
ATOM 920 C CA . SER A 1 114 ? -18.012 34.472 16.064 1.00 68.75 114 SER A CA 1
ATOM 921 C C . SER A 1 114 ? -18.870 35.712 15.769 1.00 68.75 114 SER A C 1
ATOM 923 O O . SER A 1 114 ? -19.804 35.976 16.534 1.00 68.75 114 SER A O 1
ATOM 925 N N . PRO A 1 115 ? -18.570 36.484 14.708 1.00 67.88 115 PRO A N 1
ATOM 926 C CA . PRO A 1 115 ? -19.349 37.665 14.349 1.00 67.88 115 PRO A CA 1
ATOM 927 C C . PRO A 1 115 ? -20.821 37.289 14.181 1.00 67.88 115 PRO A C 1
ATOM 929 O O . PRO A 1 115 ? -21.157 36.240 13.620 1.00 67.88 115 PRO A O 1
ATOM 932 N N . LYS A 1 116 ? -21.724 38.107 14.727 1.00 70.50 116 LYS A N 1
ATOM 933 C CA . LYS A 1 116 ? -23.161 37.834 14.620 1.00 70.50 116 LYS A CA 1
ATOM 934 C C . LYS A 1 116 ? -23.570 37.944 13.153 1.00 70.50 116 LYS A C 1
ATOM 936 O O . LYS A 1 116 ? -23.047 38.774 12.428 1.00 70.50 116 LYS A O 1
ATOM 941 N N . LYS A 1 117 ? -24.555 37.152 12.724 1.00 69.81 117 LYS A N 1
ATOM 942 C CA . LYS A 1 117 ? -25.046 37.152 11.334 1.00 69.81 117 LYS A CA 1
ATOM 943 C C . LYS A 1 117 ? -25.334 38.565 10.781 1.00 69.81 117 LYS A C 1
ATOM 945 O O . LYS A 1 117 ? -24.975 38.843 9.648 1.00 69.81 117 LYS A O 1
ATOM 950 N N . ASN A 1 118 ? -25.880 39.458 11.609 1.00 66.94 118 ASN A N 1
ATOM 951 C CA . ASN A 1 118 ? -26.173 40.846 11.230 1.00 66.94 118 ASN A CA 1
ATOM 952 C C . ASN A 1 118 ? -24.920 41.707 10.968 1.00 66.94 118 ASN A C 1
ATOM 954 O O . ASN A 1 118 ? -25.012 42.666 10.215 1.00 66.94 118 ASN A O 1
ATOM 958 N N . ASP A 1 119 ? -23.780 41.363 11.572 1.00 72.12 119 ASP A N 1
ATOM 959 C CA . ASP A 1 119 ? -22.486 42.041 11.390 1.00 72.12 119 ASP A CA 1
ATOM 960 C C . ASP A 1 119 ? -21.971 41.796 9.958 1.00 72.12 119 ASP A C 1
ATOM 962 O O . ASP A 1 119 ? -21.571 42.714 9.250 1.00 72.12 119 ASP A O 1
ATOM 966 N N . TYR A 1 120 ? -22.140 40.563 9.459 1.00 65.44 120 TYR A N 1
ATOM 967 C CA . TYR A 1 120 ? -21.862 40.232 8.060 1.00 65.44 120 TYR A CA 1
ATOM 968 C C . TYR A 1 120 ? -22.814 40.934 7.087 1.00 65.44 120 TYR A C 1
ATOM 970 O O . TYR A 1 120 ? -22.389 41.334 6.007 1.00 65.44 120 TYR A O 1
ATOM 978 N N . ASP A 1 121 ? -24.091 41.088 7.440 1.00 77.62 121 ASP A N 1
ATOM 979 C CA . ASP A 1 121 ? -25.057 41.774 6.579 1.00 77.62 121 ASP A CA 1
ATOM 980 C C . ASP A 1 121 ? -24.733 43.278 6.461 1.00 77.62 121 ASP A C 1
ATOM 982 O O . ASP A 1 121 ? -24.856 43.846 5.373 1.00 77.62 121 ASP A O 1
ATOM 986 N N . GLU A 1 122 ? -24.256 43.919 7.533 1.00 77.62 122 GLU A N 1
ATOM 987 C CA . GLU A 1 122 ? -23.821 45.323 7.526 1.00 77.62 122 GLU A CA 1
ATOM 988 C C . GLU A 1 122 ? -22.518 45.516 6.734 1.00 77.62 122 GLU A C 1
ATOM 990 O O . GLU A 1 122 ? -22.458 46.386 5.859 1.00 77.62 122 GLU A O 1
ATOM 995 N N . ASP A 1 123 ? -21.529 44.637 6.927 1.00 79.94 123 ASP A N 1
ATOM 996 C CA . ASP A 1 123 ? -20.280 44.624 6.152 1.00 79.94 123 ASP A CA 1
ATOM 997 C C . ASP A 1 123 ? -20.530 44.413 4.650 1.00 79.94 123 ASP A C 1
ATOM 999 O O . ASP A 1 123 ? -19.910 45.052 3.790 1.00 79.94 123 ASP A O 1
ATOM 1003 N N . ILE A 1 124 ? -21.485 43.544 4.307 1.00 78.75 124 ILE A N 1
ATOM 1004 C CA . ILE A 1 124 ? -21.897 43.297 2.924 1.00 78.75 124 ILE A CA 1
ATOM 1005 C C . ILE A 1 124 ? -22.559 44.552 2.328 1.00 78.75 124 ILE A C 1
ATOM 1007 O O . ILE A 1 124 ? -22.227 44.940 1.203 1.00 78.75 124 ILE A O 1
ATOM 1011 N N . GLN A 1 125 ? -23.436 45.245 3.062 1.00 80.94 125 GLN A N 1
ATOM 1012 C CA . GLN A 1 125 ? -24.068 46.493 2.602 1.00 80.94 125 GLN A CA 1
ATOM 1013 C C . GLN A 1 125 ? -23.063 47.653 2.466 1.00 80.94 125 GLN A C 1
ATOM 1015 O O . GLN A 1 125 ? -23.121 48.427 1.498 1.00 80.94 125 GLN A O 1
ATOM 1020 N N . LEU A 1 126 ? -22.089 47.755 3.375 1.00 79.94 126 LEU A N 1
ATOM 1021 C CA . LEU A 1 126 ? -20.975 48.706 3.277 1.00 79.94 126 LEU A CA 1
ATOM 1022 C C . LEU A 1 126 ? -20.102 48.426 2.044 1.00 79.94 126 LEU A C 1
ATOM 1024 O O . LEU A 1 126 ? -19.755 49.345 1.299 1.00 79.94 126 LEU A O 1
ATOM 1028 N N . SER A 1 127 ? -19.814 47.156 1.758 1.00 81.94 127 SER A N 1
ATOM 1029 C CA . SER A 1 127 ? -19.061 46.748 0.565 1.00 81.94 127 SER A CA 1
ATOM 1030 C C . SER A 1 127 ? -19.808 47.061 -0.741 1.00 81.94 127 SER A C 1
ATOM 1032 O O . SER A 1 127 ? -19.226 47.603 -1.694 1.00 81.94 127 SER A O 1
ATOM 1034 N N . TYR A 1 128 ? -21.123 46.811 -0.792 1.00 80.62 128 TYR A N 1
ATOM 1035 C CA . TYR A 1 128 ? -21.951 47.141 -1.957 1.00 80.62 128 TYR A CA 1
ATOM 1036 C C . TYR A 1 128 ? -22.060 48.652 -2.193 1.00 80.62 128 TYR A C 1
ATOM 1038 O O . TYR A 1 128 ? -21.955 49.101 -3.340 1.00 80.62 128 TYR A O 1
ATOM 1046 N N . SER A 1 129 ? -22.222 49.454 -1.139 1.00 77.50 129 SER A N 1
ATOM 1047 C CA . SER A 1 129 ? -22.315 50.917 -1.250 1.00 77.50 129 SER A CA 1
ATOM 1048 C C . SER A 1 129 ? -20.987 51.562 -1.668 1.00 77.50 129 SER A C 1
ATOM 1050 O O . SER A 1 129 ? -20.981 52.395 -2.581 1.00 77.50 129 SER A O 1
ATOM 1052 N N . ALA A 1 130 ? -19.852 51.104 -1.128 1.00 81.00 130 ALA A N 1
ATOM 1053 C CA . ALA A 1 130 ? -18.518 51.543 -1.549 1.00 81.00 130 ALA A CA 1
ATOM 1054 C C . ALA A 1 130 ? -18.227 51.187 -3.018 1.00 81.00 130 ALA A C 1
ATOM 1056 O O . ALA A 1 130 ? -17.715 52.006 -3.791 1.00 81.00 130 ALA A O 1
ATOM 1057 N N . THR A 1 131 ? -18.621 49.985 -3.448 1.00 81.62 131 THR A N 1
ATOM 1058 C CA . THR A 1 131 ? -18.468 49.541 -4.841 1.00 81.62 131 THR A CA 1
ATOM 1059 C C . THR A 1 131 ? -19.353 50.348 -5.795 1.00 81.62 131 THR A C 1
ATOM 1061 O O . THR A 1 131 ? -18.918 50.719 -6.890 1.00 81.62 131 THR A O 1
ATOM 1064 N N . ARG A 1 132 ? -20.582 50.682 -5.381 1.00 79.38 132 ARG A N 1
ATOM 1065 C CA . ARG A 1 132 ? -21.508 51.519 -6.157 1.00 79.38 132 ARG A CA 1
ATOM 1066 C C . ARG A 1 132 ? -20.992 52.955 -6.304 1.00 79.38 132 ARG A C 1
ATOM 1068 O O . ARG A 1 132 ? -21.023 53.485 -7.413 1.00 79.38 132 ARG A O 1
ATOM 1075 N N . ALA A 1 133 ? -20.450 53.553 -5.242 1.00 76.81 133 ALA A N 1
ATOM 1076 C CA . ALA A 1 133 ? -19.835 54.884 -5.289 1.00 76.81 133 ALA A CA 1
ATOM 1077 C C . ALA A 1 133 ? -18.608 54.923 -6.220 1.00 76.81 133 ALA A C 1
ATOM 1079 O O . ALA A 1 133 ? -18.459 55.835 -7.035 1.00 76.81 133 ALA A O 1
ATOM 1080 N N . LYS A 1 134 ? -17.770 53.879 -6.182 1.00 79.88 134 LYS A N 1
ATOM 1081 C CA . LYS A 1 134 ? -16.602 53.751 -7.069 1.00 79.88 134 LYS A CA 1
ATOM 1082 C C . LYS A 1 134 ? -16.987 53.581 -8.544 1.00 79.88 134 LYS A C 1
ATOM 1084 O O . LYS A 1 134 ? -16.279 54.091 -9.409 1.00 79.88 134 LYS A O 1
ATOM 1089 N N . LYS A 1 135 ? -18.106 52.906 -8.846 1.00 75.94 135 LYS A N 1
ATOM 1090 C CA . LYS A 1 135 ? -18.655 52.817 -10.214 1.00 75.94 135 LYS A CA 1
ATOM 1091 C C . LYS A 1 135 ? -19.221 54.153 -10.710 1.00 75.94 135 LYS A C 1
ATOM 1093 O O . LYS A 1 135 ? -19.018 54.475 -11.874 1.00 75.94 135 LYS A O 1
ATOM 1098 N N . MET A 1 136 ? -19.856 54.953 -9.849 1.00 71.88 136 MET A N 1
ATOM 1099 C CA . MET A 1 136 ? -20.386 56.272 -10.235 1.00 71.88 136 MET A CA 1
ATOM 1100 C C . MET A 1 136 ? -19.293 57.304 -10.555 1.00 71.88 136 MET A C 1
ATOM 1102 O O . MET A 1 136 ? -19.514 58.174 -11.390 1.00 71.88 136 MET A O 1
ATOM 1106 N N . ASN A 1 137 ? -18.107 57.196 -9.947 1.00 69.31 137 ASN A N 1
ATOM 1107 C CA . ASN A 1 137 ? -16.994 58.121 -10.206 1.00 69.31 137 ASN A CA 1
ATOM 1108 C C . ASN A 1 137 ? -16.132 57.743 -11.434 1.00 69.31 137 ASN A C 1
ATOM 1110 O O . ASN A 1 137 ? -15.295 58.523 -11.863 1.00 69.31 137 ASN A O 1
ATOM 1114 N N . LYS A 1 138 ? -16.314 56.545 -12.007 1.00 64.75 138 LYS A N 1
ATOM 1115 C CA . LYS A 1 138 ? -15.575 56.068 -13.196 1.00 64.75 138 LYS A CA 1
ATOM 1116 C C . LYS A 1 138 ? -16.346 56.211 -14.520 1.00 64.75 138 LYS A C 1
ATOM 1118 O O . LYS A 1 138 ? -15.862 55.741 -15.542 1.00 64.75 138 LYS A O 1
ATOM 1123 N N . GLY A 1 139 ? -17.540 56.806 -14.494 1.00 60.72 139 GLY A N 1
ATOM 1124 C CA . GLY A 1 139 ? -18.400 57.023 -15.666 1.00 60.72 139 GLY A CA 1
ATOM 1125 C C . GLY A 1 139 ? -18.434 58.468 -16.181 1.00 60.72 139 GLY A C 1
ATOM 1126 O O . GLY A 1 139 ? -19.398 58.826 -16.852 1.00 60.72 139 GLY A O 1
ATOM 1127 N N . LYS A 1 140 ? -17.443 59.295 -15.828 1.00 53.16 140 LYS A N 1
ATOM 1128 C CA . LYS A 1 140 ? -17.215 60.634 -16.392 1.00 53.16 140 LYS A CA 1
ATOM 1129 C C . LYS A 1 140 ? -15.900 60.661 -17.151 1.00 53.16 140 LYS A C 1
ATOM 1131 O O . LYS A 1 140 ? -14.961 59.983 -16.676 1.00 53.16 140 LYS A O 1
#

pLDDT: mean 85.52, std 11.63, range [53.16, 98.38]

Foldseek 3Di:
DDPLVVVLVVLVVVLVVLLVVQLVCCCVQVVDDSVVSSVCSNCLLVVVCPVPDDDPDPVNVVVSVVSNVVSVVSVVVSVVSVVVVVCVVPPVCPVVVVVVVVDVVVVVVVVVPPDDPVNVVVVVVVVVVVVVVVVVVPPD

Secondary structure (DSSP, 8-state):
--HHHHHHHHHHHHHHHHHHHHHHHHHHHH---HHHHHHHHHHHHTT---SSS---SHHHHHHHHHHHHHHHHHHHHHHHHHHHHHHHHH-TTHHHHHHHHS-HHHHHHHHHHSPPHHHHHHHHHHHHHHHHHHHHTT--

Radius of gyration: 27.31 Å; chains: 1; bounding box: 41×75×49 Å